Protein AF-T2SDG7-F1 (afdb_monomer_lite)

Sequence (90 aa):
MSILAEKLSSILKRYDELTALLSSAEVINDIKKLTELSKEQSSIEEISIASKEYLSVLENIKENKELLEDKELSELAKEELKALEIKKAS

Radius of gyration: 18.35 Å; chains: 1; bounding box: 38×18×54 Å

Organism: NCBI:txid1352357

Foldseek 3Di:
DDPVLVVLVVLLVLLVVLVVVLPDPVQVVPPVSNVVSVVVNVVSVVSNVVSVVLVVLVVLLVVLVVQCVPPVCVVVSVVVNVVSVVVNVD

InterPro domains:
  IPR005139 Peptide chain release factor [PF03462] (12-87)
  IPR045853 Peptide chain release factor class I superfamily [SSF75620] (6-86)

Secondary structure (DSSP, 8-state):
--HHHHHHHHHHHHHHHHHHHHTSHHHHT-HHHHHHHHHHH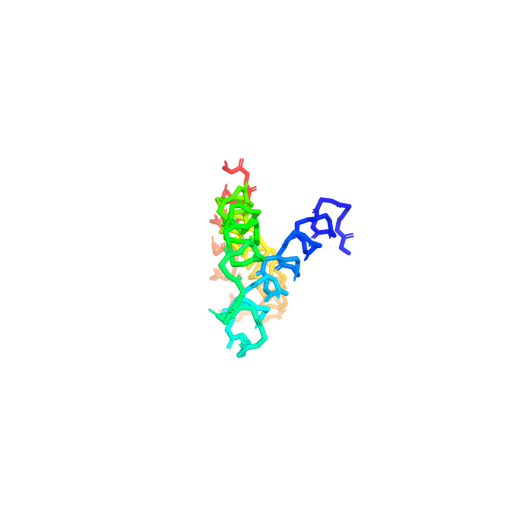HHHHHHHHHHHHHHHHHHHHHHHHHHTTSTTTHHHHHHHHHHHHHHHH-

Structure (mmCIF, N/CA/C/O backbone):
data_AF-T2SDG7-F1
#
_entry.id   AF-T2SDG7-F1
#
loop_
_atom_site.group_PDB
_atom_site.id
_atom_site.type_symbol
_atom_site.label_atom_id
_atom_site.label_alt_id
_atom_site.label_comp_id
_atom_site.label_asym_id
_atom_site.label_entity_id
_atom_site.label_seq_id
_atom_site.pdbx_PDB_ins_code
_atom_site.Cartn_x
_atom_site.Cartn_y
_atom_site.Cartn_z
_atom_site.occupancy
_atom_site.B_iso_or_equiv
_atom_site.auth_seq_id
_atom_site.auth_comp_id
_atom_site.auth_asym_id
_atom_site.auth_atom_id
_atom_site.pdbx_PDB_model_num
ATOM 1 N N . MET A 1 1 ? 7.602 -12.741 -5.504 1.00 65.81 1 MET A N 1
ATOM 2 C CA . MET A 1 1 ? 7.677 -11.452 -4.779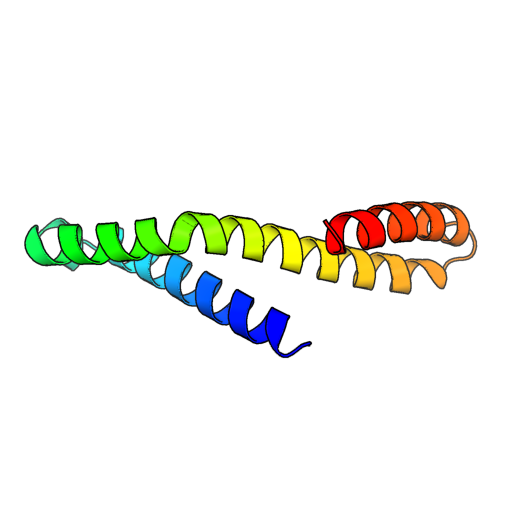 1.00 65.81 1 MET A CA 1
ATOM 3 C C . MET A 1 1 ? 8.867 -11.497 -3.832 1.00 65.81 1 MET A C 1
ATOM 5 O O . MET A 1 1 ? 9.272 -12.591 -3.464 1.00 65.81 1 MET A O 1
ATOM 9 N N . SER A 1 2 ? 9.477 -10.356 -3.504 1.00 85.12 2 SER A N 1
ATOM 10 C CA . SER A 1 2 ? 10.558 -10.296 -2.507 1.00 85.12 2 SER A CA 1
ATOM 11 C C . SER A 1 2 ? 9.981 -10.288 -1.085 1.00 85.12 2 SER A C 1
ATOM 13 O O . SER A 1 2 ? 8.865 -9.815 -0.886 1.00 85.12 2 SER A O 1
ATOM 15 N N . ILE A 1 3 ? 10.761 -10.728 -0.089 1.00 91.44 3 ILE A N 1
ATOM 16 C CA . ILE A 1 3 ? 10.368 -10.697 1.339 1.00 91.44 3 ILE A CA 1
ATOM 17 C C . ILE A 1 3 ? 9.967 -9.277 1.776 1.00 91.44 3 ILE A C 1
ATOM 19 O O . ILE A 1 3 ? 9.061 -9.094 2.586 1.00 91.44 3 ILE A O 1
ATOM 23 N N . LEU A 1 4 ? 10.636 -8.253 1.236 1.00 90.19 4 LEU A N 1
ATOM 24 C CA . LEU A 1 4 ? 10.286 -6.858 1.491 1.00 90.19 4 LEU A CA 1
ATOM 25 C C . LEU A 1 4 ? 8.895 -6.522 0.939 1.00 90.19 4 LEU A C 1
ATOM 27 O O . LEU A 1 4 ? 8.069 -5.999 1.678 1.00 90.19 4 LEU A O 1
ATOM 31 N N . ALA A 1 5 ? 8.611 -6.869 -0.320 1.00 90.56 5 ALA A N 1
ATOM 32 C CA . ALA A 1 5 ? 7.307 -6.623 -0.934 1.00 90.56 5 ALA A CA 1
ATOM 33 C C . ALA A 1 5 ? 6.167 -7.324 -0.174 1.00 90.56 5 ALA A C 1
ATOM 35 O O . ALA A 1 5 ? 5.104 -6.736 0.009 1.00 90.56 5 ALA A O 1
ATOM 36 N N . GLU A 1 6 ? 6.395 -8.540 0.330 1.00 93.81 6 GLU A N 1
ATOM 37 C CA . GLU A 1 6 ? 5.417 -9.265 1.155 1.00 93.81 6 GLU A CA 1
ATOM 38 C C . GLU A 1 6 ? 5.134 -8.544 2.481 1.00 93.81 6 GLU A C 1
ATOM 40 O O . GLU A 1 6 ? 3.975 -8.387 2.869 1.00 93.81 6 GLU A O 1
ATOM 45 N N . LYS A 1 7 ? 6.175 -8.038 3.155 1.00 93.81 7 LYS A N 1
ATOM 46 C CA . LYS A 1 7 ? 6.017 -7.251 4.388 1.00 93.81 7 LYS A CA 1
ATOM 47 C C . LYS A 1 7 ? 5.244 -5.955 4.150 1.00 93.81 7 LYS A C 1
ATOM 49 O O . LYS A 1 7 ? 4.316 -5.665 4.898 1.00 93.81 7 LYS A O 1
ATOM 54 N N . LEU A 1 8 ? 5.592 -5.208 3.102 1.00 94.56 8 LEU A N 1
ATOM 55 C CA . LEU A 1 8 ? 4.905 -3.964 2.734 1.00 94.56 8 LEU A CA 1
ATOM 56 C C . LEU A 1 8 ? 3.438 -4.228 2.357 1.00 94.56 8 LEU A C 1
ATOM 58 O O . LEU A 1 8 ? 2.545 -3.501 2.782 1.00 94.56 8 LEU A O 1
ATOM 62 N N . SER A 1 9 ? 3.169 -5.334 1.657 1.00 94.19 9 SER A N 1
ATOM 63 C CA . SER A 1 9 ? 1.801 -5.768 1.340 1.00 94.19 9 SER A CA 1
ATOM 64 C C . SER A 1 9 ? 0.990 -6.090 2.599 1.00 94.19 9 SER A C 1
ATOM 66 O O . SER A 1 9 ? -0.189 -5.756 2.676 1.00 94.19 9 SER A O 1
ATOM 68 N N . SER A 1 10 ? 1.608 -6.703 3.615 1.00 95.62 10 SER A N 1
ATOM 69 C CA . SER A 1 10 ? 0.942 -6.960 4.899 1.00 95.62 10 SER A CA 1
ATOM 70 C C . SER A 1 10 ? 0.600 -5.672 5.650 1.00 95.62 10 SER A C 1
ATOM 72 O O . SER A 1 10 ? -0.440 -5.616 6.304 1.00 95.62 10 SER A O 1
ATOM 74 N N . ILE A 1 11 ? 1.462 -4.654 5.574 1.00 95.69 11 ILE A N 1
ATOM 75 C CA . ILE A 1 11 ? 1.225 -3.343 6.194 1.00 95.69 11 ILE A CA 1
ATOM 76 C C . ILE A 1 11 ? 0.061 -2.636 5.498 1.00 95.69 11 ILE A C 1
ATOM 78 O O . ILE A 1 11 ? -0.864 -2.191 6.172 1.00 95.69 11 ILE A O 1
ATOM 82 N N . LEU A 1 12 ? 0.055 -2.619 4.162 1.00 95.81 12 LEU A N 1
ATOM 83 C CA . LEU A 1 12 ? -1.056 -2.082 3.372 1.00 95.81 12 LEU A CA 1
ATOM 84 C C . LEU A 1 12 ? -2.377 -2.765 3.703 1.00 95.81 12 LEU A C 1
ATOM 86 O O . LEU A 1 12 ? -3.363 -2.097 3.992 1.00 95.81 12 LEU A O 1
ATOM 90 N N . LYS A 1 13 ? -2.376 -4.101 3.747 1.00 97.00 13 LYS A N 1
ATOM 91 C CA . LYS A 1 13 ? -3.564 -4.869 4.116 1.00 97.00 13 LYS A CA 1
ATOM 92 C C . LYS A 1 13 ? -4.082 -4.463 5.495 1.00 97.00 13 LYS A C 1
ATOM 94 O O . LYS A 1 13 ? -5.284 -4.286 5.664 1.00 97.00 13 LYS A O 1
ATOM 99 N N . ARG A 1 14 ? -3.188 -4.275 6.472 1.00 97.38 14 ARG A N 1
ATOM 100 C CA . ARG A 1 14 ? -3.576 -3.813 7.808 1.00 97.38 14 ARG A CA 1
ATOM 101 C C . ARG A 1 14 ? -4.163 -2.402 7.775 1.00 97.38 14 ARG A C 1
ATOM 103 O O . ARG A 1 14 ? -5.168 -2.159 8.434 1.00 97.38 14 ARG A O 1
ATOM 110 N N . TYR A 1 15 ? -3.575 -1.486 7.012 1.00 97.94 15 TYR A N 1
ATOM 111 C CA . TYR A 1 15 ? -4.101 -0.129 6.853 1.00 97.94 15 TYR A CA 1
ATOM 112 C C . TYR A 1 15 ? -5.503 -0.122 6.227 1.00 97.94 15 TYR A C 1
ATOM 114 O O . TYR A 1 15 ? -6.400 0.566 6.722 1.00 97.94 15 TYR A O 1
ATOM 122 N N . ASP A 1 16 ? -5.730 -0.937 5.197 1.00 96.75 16 ASP A N 1
ATOM 123 C CA . ASP A 1 16 ? -7.040 -1.079 4.555 1.00 96.75 16 ASP A CA 1
ATOM 124 C C . ASP A 1 16 ? -8.077 -1.694 5.510 1.00 96.75 16 ASP A C 1
ATOM 126 O O . ASP A 1 16 ? -9.208 -1.213 5.601 1.00 96.75 16 ASP A O 1
ATOM 130 N N . GLU A 1 17 ? -7.685 -2.711 6.286 1.00 97.38 17 GLU A N 1
ATOM 131 C CA . GLU A 1 17 ? -8.524 -3.298 7.337 1.00 97.38 17 GLU A CA 1
ATOM 132 C C . GLU A 1 17 ? -8.929 -2.256 8.388 1.00 97.38 17 GLU A C 1
ATOM 134 O O . GLU A 1 17 ? -10.108 -2.153 8.728 1.00 97.38 17 GLU A O 1
ATOM 139 N N . LEU A 1 18 ? -7.980 -1.455 8.883 1.00 97.44 18 LEU A N 1
ATOM 140 C CA . LEU A 1 18 ? -8.258 -0.385 9.845 1.00 97.44 18 LEU A CA 1
ATOM 141 C C . LEU A 1 18 ? -9.207 0.662 9.256 1.00 97.44 18 LEU A C 1
ATOM 143 O O . LEU A 1 18 ? -10.154 1.070 9.924 1.00 97.44 18 LEU A O 1
ATOM 147 N N . THR A 1 19 ? -9.006 1.041 7.994 1.00 96.44 19 THR A N 1
ATOM 148 C CA . THR A 1 19 ? -9.876 1.982 7.274 1.00 96.44 19 THR A CA 1
ATOM 149 C C . THR A 1 19 ? -11.315 1.462 7.184 1.00 96.44 19 THR A C 1
ATOM 151 O O . THR A 1 19 ? -12.272 2.199 7.446 1.00 96.44 19 THR A O 1
ATOM 154 N N . ALA A 1 20 ? -11.484 0.175 6.868 1.00 96.81 20 ALA A N 1
ATOM 155 C CA . ALA A 1 20 ? -12.793 -0.468 6.824 1.00 96.81 20 ALA A CA 1
ATOM 156 C C . ALA A 1 20 ? -13.447 -0.538 8.215 1.00 96.81 20 ALA A C 1
ATOM 158 O O . ALA A 1 20 ? -14.628 -0.217 8.359 1.00 96.81 20 ALA A O 1
ATOM 159 N N . LEU A 1 21 ? -12.680 -0.898 9.250 1.00 96.62 21 LEU A N 1
ATOM 160 C CA . LEU A 1 21 ? -13.162 -0.952 10.633 1.00 96.62 21 LEU A CA 1
ATOM 161 C C . LEU A 1 21 ? -13.613 0.423 11.129 1.00 96.62 21 LEU A C 1
ATOM 163 O O . LEU A 1 21 ? -14.705 0.537 11.683 1.00 96.62 21 LEU A O 1
ATOM 167 N N . LEU A 1 22 ? -12.822 1.468 10.882 1.00 96.62 22 LEU A N 1
ATOM 168 C CA . LEU A 1 22 ? -13.133 2.853 11.251 1.00 96.62 22 LEU A CA 1
ATOM 169 C C . LEU A 1 22 ? -14.386 3.395 10.547 1.00 96.62 22 LEU A C 1
ATOM 171 O O . LEU A 1 22 ? -15.030 4.306 11.061 1.00 96.62 22 LEU A O 1
ATOM 175 N N . SER A 1 23 ? -14.763 2.808 9.410 1.00 95.31 23 SER A N 1
ATOM 176 C CA . SER A 1 23 ? -15.989 3.144 8.677 1.00 95.31 23 SER A CA 1
ATOM 177 C C . SER A 1 23 ? -17.227 2.386 9.182 1.00 95.31 23 SER A C 1
ATOM 179 O O . SER A 1 23 ? -18.344 2.653 8.737 1.00 95.31 23 SER A O 1
ATOM 181 N N . SER A 1 24 ? -17.060 1.422 10.093 1.00 96.69 24 SER A N 1
ATOM 182 C CA . SER A 1 24 ? -18.162 0.607 10.606 1.00 96.69 24 SER A CA 1
ATOM 183 C C . SER A 1 24 ? -18.951 1.329 11.702 1.00 96.69 24 SER A C 1
ATOM 185 O O . SER A 1 24 ? -18.389 1.988 12.578 1.00 96.69 24 SER A O 1
ATOM 187 N N . ALA A 1 25 ? -20.275 1.145 11.713 1.00 95.06 25 ALA A N 1
ATOM 188 C CA . ALA A 1 25 ? -21.137 1.717 12.748 1.00 95.06 25 ALA A CA 1
ATOM 189 C C . ALA A 1 25 ? -20.777 1.222 14.163 1.00 95.06 25 ALA A C 1
ATOM 191 O O . ALA A 1 25 ? -20.964 1.956 15.128 1.00 95.06 25 ALA A O 1
ATOM 192 N N . GLU A 1 26 ? -20.247 0.002 14.301 1.00 94.25 26 GLU A N 1
ATOM 193 C CA . GLU A 1 26 ? -19.807 -0.529 15.596 1.00 94.25 26 GLU A CA 1
ATOM 194 C C . GLU A 1 26 ? -18.662 0.306 16.186 1.00 94.25 26 GLU A C 1
ATOM 196 O O . GLU A 1 26 ? -18.701 0.660 17.362 1.00 94.25 26 GLU A O 1
ATOM 201 N N . VAL A 1 27 ? -17.665 0.653 15.367 1.00 95.25 27 VAL A N 1
ATOM 202 C CA . VAL A 1 27 ? -16.499 1.431 15.805 1.00 95.25 27 VAL A CA 1
ATOM 203 C C . VAL A 1 27 ? -16.847 2.908 15.963 1.00 95.25 27 VAL A C 1
ATOM 205 O O . VAL A 1 27 ? -16.440 3.520 16.944 1.00 95.25 27 VAL A O 1
ATOM 208 N N . ILE A 1 28 ? -17.644 3.478 15.055 1.00 94.44 28 ILE A N 1
ATOM 209 C CA . ILE A 1 28 ? -18.055 4.892 15.118 1.00 94.44 28 ILE A CA 1
ATOM 210 C C . ILE A 1 28 ? -18.812 5.204 16.419 1.00 94.44 28 ILE A C 1
ATOM 212 O O . ILE A 1 28 ? -18.641 6.280 16.990 1.00 94.44 28 ILE A O 1
ATOM 216 N N . ASN A 1 29 ? -19.627 4.265 16.910 1.00 95.94 29 ASN A N 1
ATOM 217 C CA . ASN A 1 29 ? -20.384 4.438 18.152 1.00 95.94 29 ASN A CA 1
ATOM 218 C C . ASN A 1 29 ? -19.570 4.122 19.427 1.00 95.94 29 ASN A C 1
ATOM 220 O O . ASN A 1 29 ? -20.054 4.378 20.530 1.00 95.94 29 ASN A O 1
ATOM 224 N N . ASP A 1 30 ? -18.344 3.600 19.305 1.00 97.12 30 ASP A N 1
ATOM 225 C CA . ASP A 1 30 ? -17.449 3.291 20.424 1.00 97.12 30 ASP A CA 1
ATOM 226 C C . ASP A 1 30 ? -16.196 4.181 20.377 1.00 97.12 30 ASP A C 1
ATOM 228 O O . ASP A 1 30 ? -15.193 3.871 19.735 1.00 97.12 30 ASP A O 1
ATOM 232 N N . ILE A 1 31 ? -16.236 5.296 21.116 1.00 95.44 31 ILE A N 1
ATOM 233 C CA . ILE A 1 31 ? -15.163 6.307 21.157 1.00 95.44 31 ILE A CA 1
ATOM 234 C C . ILE A 1 31 ? -13.803 5.698 21.537 1.00 95.44 31 ILE A C 1
ATOM 236 O O . ILE A 1 31 ? -12.768 6.162 21.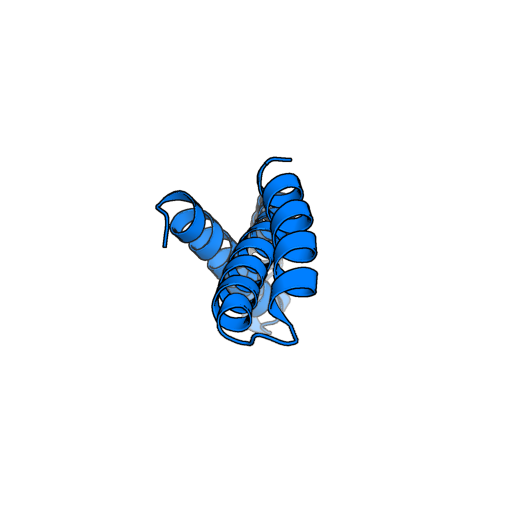048 1.00 95.44 31 ILE A O 1
ATOM 240 N N . LYS A 1 32 ? -13.779 4.670 22.400 1.00 96.81 32 LYS A N 1
ATOM 241 C CA . LYS A 1 32 ? -12.522 4.028 22.806 1.00 96.81 32 LYS A CA 1
ATOM 242 C C . LYS A 1 32 ? -11.919 3.266 21.632 1.00 96.81 32 LYS A C 1
ATOM 244 O O . LYS A 1 32 ? -10.777 3.550 21.272 1.00 96.81 32 LYS A O 1
ATOM 249 N N . LYS A 1 33 ? -12.703 2.385 20.998 1.00 96.31 33 LYS A N 1
ATOM 250 C CA . LYS A 1 33 ? -12.268 1.640 19.802 1.00 96.31 33 LYS A CA 1
ATOM 251 C C . LYS A 1 33 ? -11.870 2.581 18.668 1.00 96.31 33 LYS A C 1
ATOM 253 O O . LYS A 1 33 ? -10.821 2.382 18.066 1.00 96.31 33 LYS A O 1
ATOM 258 N N . LEU A 1 34 ? -12.666 3.621 18.410 1.00 97.06 34 LEU A N 1
ATOM 259 C CA . LEU A 1 34 ? -12.373 4.627 17.388 1.00 97.06 34 LEU A CA 1
ATOM 260 C C . LEU A 1 34 ? -10.997 5.259 17.624 1.00 97.06 34 LEU A C 1
ATOM 262 O O . LEU A 1 34 ? -10.161 5.287 16.729 1.00 97.06 34 LEU A O 1
ATOM 266 N N . THR A 1 35 ? -10.728 5.700 18.855 1.00 97.25 35 THR A N 1
ATOM 267 C CA . THR A 1 35 ? -9.458 6.351 19.203 1.00 97.25 35 THR A CA 1
ATOM 268 C C . THR A 1 35 ? -8.261 5.407 19.065 1.00 97.25 35 THR A C 1
ATOM 270 O O . THR A 1 35 ? -7.204 5.825 18.593 1.00 97.25 35 THR A O 1
ATOM 273 N N . GLU A 1 36 ? -8.395 4.152 19.495 1.00 97.50 36 GLU A N 1
ATOM 274 C CA . GLU A 1 36 ? -7.326 3.150 19.398 1.00 97.50 36 GLU A CA 1
ATOM 275 C C . GLU A 1 36 ? -7.000 2.810 17.940 1.00 97.50 36 GLU A C 1
ATOM 277 O O . GLU A 1 36 ? -5.840 2.896 17.536 1.00 97.50 36 GLU A O 1
ATOM 282 N N . LEU A 1 37 ? -8.023 2.517 17.134 1.00 97.62 37 LEU A N 1
ATOM 283 C CA . LEU A 1 37 ? -7.858 2.155 15.726 1.00 97.62 37 LEU A CA 1
ATOM 284 C C . LEU A 1 37 ? -7.349 3.333 14.886 1.00 97.62 37 LEU A C 1
ATOM 286 O O . LEU A 1 37 ? -6.498 3.134 14.023 1.00 97.62 37 LEU A O 1
ATOM 290 N N . SER A 1 38 ? -7.794 4.564 15.162 1.00 97.25 38 SER A N 1
ATOM 291 C CA . SER A 1 38 ? -7.283 5.761 14.478 1.00 97.25 38 SER A CA 1
ATOM 292 C C . SER A 1 38 ? -5.808 6.017 14.786 1.00 97.25 38 SER A C 1
ATOM 294 O O . SER A 1 38 ? -5.051 6.400 13.895 1.00 97.25 38 SER A O 1
ATOM 296 N N . LYS A 1 39 ? -5.367 5.788 16.031 1.00 97.75 39 LYS A N 1
ATOM 297 C CA . LYS A 1 39 ? -3.943 5.895 16.390 1.00 97.75 39 LYS A CA 1
ATO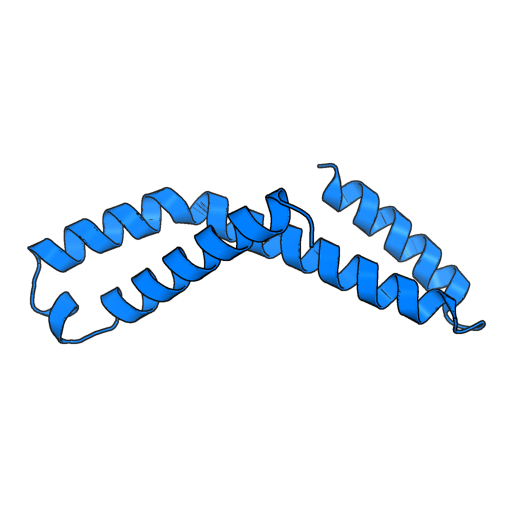M 298 C C . LYS A 1 39 ? -3.105 4.839 15.682 1.00 97.75 39 LYS A C 1
ATOM 300 O O . LYS A 1 39 ? -2.034 5.162 15.176 1.00 97.75 39 LYS A O 1
ATOM 305 N N . GLU A 1 40 ? -3.593 3.602 15.632 1.00 97.25 40 GLU A N 1
ATOM 306 C CA . GLU A 1 40 ? -2.921 2.526 14.907 1.00 97.25 40 GLU A CA 1
ATOM 307 C C . GLU A 1 40 ? -2.806 2.858 13.413 1.00 97.25 40 GLU A C 1
ATOM 309 O O . GLU A 1 40 ? -1.705 2.821 12.866 1.00 97.25 40 GLU A O 1
ATOM 314 N N . GLN A 1 41 ? -3.906 3.269 12.774 1.00 98.00 41 GLN A N 1
ATOM 315 C CA . GLN A 1 41 ? -3.929 3.635 11.358 1.00 98.00 41 GLN A CA 1
ATOM 316 C C . GLN A 1 41 ? -2.934 4.762 11.059 1.00 98.00 41 GLN A C 1
ATOM 318 O O . GLN A 1 41 ? -2.124 4.629 10.146 1.00 98.00 41 GLN A O 1
ATOM 323 N N . SER A 1 42 ? -2.942 5.827 11.867 1.00 97.69 42 SER A N 1
ATOM 324 C CA . SER A 1 42 ? -2.018 6.956 11.713 1.00 97.69 42 SER 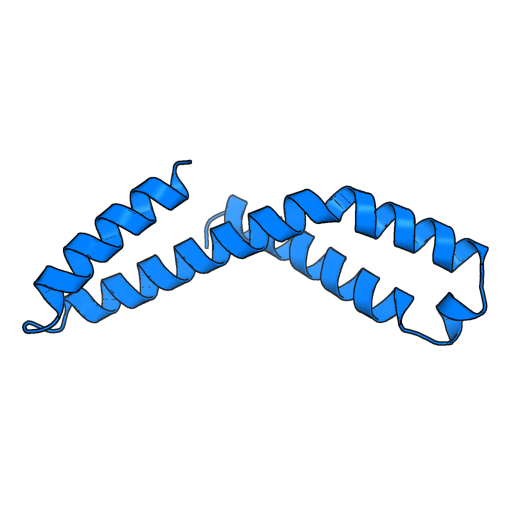A CA 1
ATOM 325 C C . SER A 1 42 ? -0.554 6.533 11.885 1.00 97.69 42 SER A C 1
ATOM 327 O O . SER A 1 42 ? 0.307 6.976 11.130 1.00 97.69 42 SER A O 1
ATOM 329 N N . SER A 1 43 ? -0.260 5.616 12.815 1.00 97.44 43 SER A N 1
ATOM 330 C CA . SER A 1 43 ? 1.109 5.127 13.043 1.00 97.44 43 SER A CA 1
ATOM 331 C C . SER A 1 43 ? 1.699 4.337 11.873 1.00 97.44 43 SER A C 1
ATOM 333 O O . SER A 1 43 ? 2.920 4.251 11.755 1.00 97.44 43 SER A O 1
ATOM 335 N N . ILE A 1 44 ? 0.850 3.766 11.012 1.00 97.12 44 ILE A N 1
ATOM 336 C CA . ILE A 1 44 ? 1.280 3.010 9.832 1.00 97.12 44 ILE A CA 1
ATOM 337 C C . ILE A 1 44 ? 0.970 3.740 8.518 1.00 97.12 44 ILE A C 1
ATOM 339 O O . ILE A 1 44 ? 1.245 3.200 7.450 1.00 97.12 44 ILE A O 1
ATOM 343 N N . GLU A 1 45 ? 0.402 4.944 8.561 1.00 96.25 45 GLU A N 1
ATOM 344 C CA . GLU A 1 45 ? -0.050 5.668 7.370 1.00 96.25 45 GLU A CA 1
ATOM 345 C C . GLU A 1 45 ? 1.113 6.016 6.439 1.00 96.25 45 GLU A C 1
ATOM 347 O O . GLU A 1 45 ? 1.083 5.674 5.258 1.00 96.25 45 GLU A O 1
ATOM 352 N N . GLU A 1 46 ? 2.177 6.612 6.977 1.00 95.75 46 GLU A N 1
ATOM 353 C CA . GLU A 1 46 ? 3.353 7.016 6.198 1.00 95.75 46 GLU A CA 1
ATOM 354 C C . GLU A 1 46 ? 4.005 5.818 5.492 1.00 95.75 46 GLU A C 1
ATOM 356 O O . GLU A 1 46 ? 4.238 5.838 4.281 1.00 95.75 46 GLU A O 1
ATOM 361 N N . ILE A 1 47 ? 4.223 4.725 6.231 1.00 94.94 47 ILE A N 1
ATOM 362 C CA . ILE A 1 47 ? 4.789 3.496 5.669 1.00 94.94 47 ILE A CA 1
ATOM 363 C C . ILE A 1 47 ? 3.832 2.830 4.677 1.00 94.94 47 ILE A C 1
ATOM 365 O O . ILE A 1 47 ? 4.296 2.234 3.709 1.00 94.94 47 ILE A O 1
ATOM 369 N N . SER A 1 48 ? 2.516 2.949 4.858 1.00 95.06 48 SER A N 1
ATOM 370 C CA . SER A 1 48 ? 1.521 2.437 3.909 1.00 95.06 48 SER A CA 1
ATOM 371 C C . SER A 1 48 ? 1.556 3.222 2.599 1.00 95.06 48 SER A C 1
ATOM 373 O O . SER A 1 48 ? 1.599 2.623 1.527 1.00 95.06 48 SER A O 1
ATOM 375 N N . ILE A 1 49 ? 1.633 4.553 2.657 1.00 94.94 49 ILE A N 1
ATOM 376 C CA . ILE A 1 49 ? 1.762 5.404 1.466 1.00 94.94 49 ILE A CA 1
ATOM 377 C C . ILE A 1 49 ? 3.033 5.040 0.687 1.00 94.94 49 ILE A C 1
ATOM 379 O O . ILE A 1 49 ? 2.954 4.731 -0.505 1.00 94.94 49 ILE A O 1
ATOM 383 N N . ALA A 1 50 ? 4.179 4.972 1.371 1.00 93.88 50 ALA A N 1
ATOM 384 C CA . ALA A 1 50 ? 5.445 4.579 0.754 1.00 93.88 50 ALA A CA 1
ATOM 385 C C . ALA A 1 50 ? 5.402 3.141 0.197 1.00 93.88 50 ALA A C 1
ATOM 387 O O . ALA A 1 50 ? 5.891 2.873 -0.901 1.00 93.88 50 ALA A O 1
ATOM 388 N N . SER A 1 51 ? 4.760 2.213 0.916 1.00 94.25 51 SER A N 1
ATOM 389 C CA . SER A 1 51 ? 4.556 0.828 0.467 1.00 94.25 51 SER A CA 1
ATOM 390 C C . SER A 1 51 ? 3.773 0.770 -0.840 1.00 94.25 51 SER A C 1
ATOM 392 O O . SER A 1 51 ? 4.152 0.033 -1.748 1.00 94.25 51 SER A O 1
ATOM 394 N N . LYS A 1 52 ? 2.691 1.549 -0.949 1.00 94.12 52 LYS A N 1
ATOM 395 C CA . LYS A 1 52 ? 1.845 1.590 -2.145 1.00 94.12 52 LYS A CA 1
ATOM 396 C C . LYS A 1 52 ? 2.625 2.087 -3.356 1.00 94.12 52 LYS A C 1
ATOM 398 O O . LYS A 1 52 ? 2.533 1.490 -4.427 1.00 94.12 52 LYS A O 1
ATOM 403 N N . GLU A 1 53 ? 3.415 3.141 -3.176 1.00 93.19 53 GLU A N 1
ATOM 404 C CA . GLU A 1 53 ? 4.271 3.676 -4.233 1.00 93.19 53 GLU A CA 1
ATOM 405 C C . GLU A 1 53 ? 5.328 2.658 -4.671 1.00 93.19 53 GLU A C 1
ATOM 407 O O . GLU A 1 53 ? 5.454 2.379 -5.863 1.00 93.19 53 GLU A O 1
ATOM 412 N N . TYR A 1 54 ? 6.034 2.042 -3.721 1.00 93.06 54 TYR A N 1
ATOM 413 C CA . TYR A 1 54 ? 7.050 1.036 -4.022 1.00 93.06 54 TYR A CA 1
ATOM 414 C C . TYR A 1 54 ? 6.477 -0.173 -4.774 1.00 93.06 54 TYR A C 1
ATOM 416 O O . TYR A 1 54 ? 7.045 -0.609 -5.778 1.00 93.06 54 TYR A O 1
ATOM 424 N N . LEU A 1 55 ? 5.345 -0.718 -4.317 1.00 92.25 55 LEU A N 1
ATOM 425 C CA . LEU A 1 55 ? 4.708 -1.861 -4.974 1.00 92.25 55 LEU A CA 1
ATOM 426 C C . LEU A 1 55 ? 4.198 -1.503 -6.375 1.00 92.25 55 LEU A C 1
ATOM 428 O O . LEU A 1 55 ? 4.378 -2.301 -7.290 1.00 92.25 55 LEU A O 1
ATOM 432 N N . SER A 1 56 ? 3.652 -0.298 -6.569 1.00 93.38 56 SER A N 1
ATOM 433 C CA . SER A 1 56 ? 3.267 0.189 -7.900 1.00 93.38 56 SER A CA 1
ATOM 434 C C . SER A 1 56 ? 4.476 0.322 -8.828 1.00 93.38 56 SER A C 1
ATOM 436 O O . SER A 1 56 ? 4.408 -0.088 -9.982 1.00 93.38 56 SER A O 1
ATOM 438 N N . VAL A 1 57 ? 5.621 0.805 -8.335 1.00 93.62 57 VAL A N 1
ATOM 439 C CA . VAL A 1 57 ? 6.862 0.834 -9.127 1.00 93.62 57 VAL A CA 1
ATOM 440 C C . VAL A 1 57 ? 7.297 -0.579 -9.524 1.00 93.62 57 VAL A C 1
ATOM 442 O O . VAL A 1 57 ? 7.703 -0.790 -10.665 1.00 93.62 57 VAL A O 1
ATOM 445 N N . LEU A 1 58 ? 7.193 -1.564 -8.625 1.00 92.31 58 LEU A N 1
ATOM 446 C CA . LEU A 1 58 ? 7.497 -2.960 -8.961 1.00 92.31 58 LEU A CA 1
ATOM 447 C C . LEU A 1 58 ? 6.561 -3.531 -10.033 1.00 92.31 58 LEU A C 1
ATOM 449 O O . LEU A 1 58 ? 7.029 -4.281 -10.892 1.00 92.31 58 LEU A O 1
ATOM 453 N N . GLU A 1 59 ? 5.275 -3.192 -9.980 1.00 92.75 59 GLU A N 1
ATOM 454 C CA . GLU A 1 59 ? 4.284 -3.583 -10.985 1.00 92.75 59 GLU A CA 1
ATOM 455 C C . GLU A 1 59 ? 4.601 -2.947 -12.341 1.00 92.75 59 GLU A C 1
ATOM 457 O O . GLU A 1 59 ? 4.806 -3.672 -13.310 1.00 92.75 59 GLU A O 1
ATOM 462 N N . ASN A 1 60 ? 4.821 -1.632 -12.381 1.00 92.56 60 ASN A N 1
ATOM 463 C CA . ASN A 1 60 ? 5.183 -0.912 -13.604 1.00 92.56 60 ASN A CA 1
ATOM 464 C C . ASN A 1 60 ? 6.479 -1.447 -14.232 1.00 92.56 60 ASN A C 1
ATOM 466 O O . ASN A 1 60 ? 6.599 -1.508 -15.452 1.00 92.56 60 ASN A O 1
ATOM 470 N N . ILE A 1 61 ? 7.469 -1.845 -13.418 1.00 92.44 61 ILE A N 1
ATOM 471 C CA . ILE A 1 61 ? 8.700 -2.486 -13.911 1.00 92.44 61 ILE A CA 1
ATOM 472 C C . ILE A 1 61 ? 8.386 -3.836 -14.554 1.00 92.44 61 ILE A C 1
ATOM 474 O O . ILE A 1 61 ? 9.020 -4.212 -15.539 1.00 92.44 61 ILE A O 1
ATOM 478 N N . LYS A 1 62 ? 7.465 -4.606 -13.971 1.00 91.19 62 LYS A N 1
ATOM 479 C CA . LYS A 1 62 ? 7.066 -5.900 -14.520 1.00 91.19 62 LYS A CA 1
ATOM 480 C C . LYS A 1 62 ? 6.349 -5.709 -15.858 1.00 91.19 62 LYS A C 1
ATOM 482 O O . LYS A 1 62 ? 6.766 -6.330 -16.827 1.00 91.19 62 LYS A O 1
ATOM 487 N N . GLU A 1 63 ? 5.368 -4.816 -15.914 1.00 91.00 63 GLU A N 1
ATOM 488 C CA . GLU A 1 63 ? 4.612 -4.514 -17.135 1.00 91.00 63 GLU A CA 1
ATOM 489 C C . GLU A 1 63 ? 5.530 -3.994 -18.245 1.00 91.00 63 GLU A C 1
ATOM 491 O O . GLU A 1 63 ? 5.528 -4.513 -19.358 1.00 91.00 63 GLU A O 1
ATOM 496 N N . ASN A 1 64 ? 6.416 -3.044 -17.934 1.00 90.25 64 ASN A N 1
ATOM 497 C CA . ASN A 1 64 ? 7.376 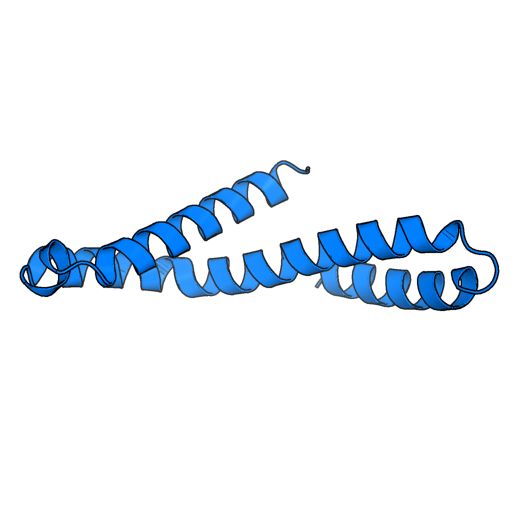-2.543 -18.914 1.00 90.25 64 ASN A CA 1
ATOM 498 C C . ASN A 1 64 ? 8.373 -3.612 -19.387 1.00 90.25 64 ASN A C 1
ATOM 500 O O . ASN A 1 64 ? 8.838 -3.558 -20.523 1.00 90.25 64 ASN A O 1
ATOM 504 N N . LYS A 1 65 ? 8.711 -4.604 -18.551 1.00 89.56 65 LYS A N 1
ATOM 505 C CA . LYS A 1 65 ? 9.529 -5.748 -18.988 1.00 89.56 65 LYS A CA 1
ATOM 506 C C . LYS A 1 65 ? 8.788 -6.639 -19.978 1.00 89.56 65 LYS A C 1
ATOM 508 O O . LYS A 1 65 ? 9.440 -7.181 -20.862 1.00 89.56 65 LYS A O 1
ATOM 513 N N . GLU A 1 66 ? 7.473 -6.777 -19.846 1.00 90.25 66 GLU A N 1
ATOM 514 C CA . GLU A 1 66 ? 6.635 -7.500 -20.811 1.00 90.25 66 GLU A CA 1
ATOM 515 C C . GLU A 1 66 ? 6.543 -6.719 -22.139 1.00 90.25 66 GLU A C 1
ATOM 517 O O . GLU A 1 66 ? 6.623 -7.309 -23.213 1.00 90.25 66 GLU A O 1
ATOM 522 N N . LEU A 1 67 ? 6.522 -5.380 -22.092 1.00 89.56 67 LEU A N 1
ATOM 523 C CA . LEU A 1 67 ? 6.553 -4.525 -23.290 1.00 89.56 67 LEU A CA 1
ATOM 524 C C . LEU A 1 67 ? 7.879 -4.573 -24.071 1.00 89.56 67 LEU A C 1
ATOM 526 O O . LEU A 1 67 ? 7.905 -4.196 -25.241 1.00 89.56 67 LEU A O 1
ATOM 530 N N . LEU A 1 68 ? 8.975 -5.066 -23.478 1.00 88.12 68 LEU A N 1
ATOM 531 C CA . LEU A 1 68 ? 10.246 -5.254 -24.196 1.00 88.12 68 LEU A CA 1
ATOM 532 C C . LEU A 1 68 ? 10.159 -6.303 -25.312 1.00 88.12 68 LEU A C 1
ATOM 534 O O . LEU A 1 68 ? 11.021 -6.326 -26.191 1.00 88.12 68 LEU A O 1
ATOM 538 N N . GLU A 1 69 ? 9.159 -7.185 -25.268 1.00 87.56 69 GLU A N 1
ATOM 539 C CA . GLU A 1 69 ? 8.936 -8.193 -26.308 1.00 87.56 69 GLU A CA 1
ATOM 540 C C . GLU A 1 69 ? 8.371 -7.576 -27.599 1.00 87.56 69 GLU A C 1
ATOM 542 O O . GLU A 1 69 ? 8.514 -8.153 -28.681 1.00 87.56 69 GLU A O 1
ATOM 547 N N . ASP A 1 70 ? 7.795 -6.374 -27.508 1.00 89.94 70 ASP A N 1
ATOM 548 C CA . ASP A 1 70 ? 7.322 -5.600 -28.648 1.00 89.94 70 ASP A CA 1
ATOM 549 C C . ASP A 1 70 ? 8.466 -4.753 -29.237 1.00 89.94 70 ASP A C 1
ATOM 551 O O . ASP A 1 70 ? 9.067 -3.905 -28.576 1.00 89.94 70 ASP A O 1
ATOM 555 N N . LYS A 1 71 ? 8.780 -4.970 -30.520 1.00 84.56 71 LYS A N 1
ATOM 556 C CA . LYS A 1 71 ? 9.880 -4.275 -31.210 1.00 84.56 71 LYS A CA 1
ATOM 557 C C . LYS A 1 71 ? 9.641 -2.777 -31.385 1.00 84.56 71 LYS A C 1
ATOM 559 O O . LYS A 1 71 ? 10.621 -2.042 -31.480 1.00 84.56 71 LYS A O 1
ATOM 564 N N . GLU A 1 72 ? 8.389 -2.337 -31.459 1.00 87.06 72 GLU A N 1
ATOM 565 C CA . GLU A 1 72 ? 8.051 -0.921 -31.619 1.00 87.06 72 GLU A CA 1
ATOM 566 C C . GLU A 1 72 ? 8.107 -0.189 -30.275 1.00 87.06 72 GLU A C 1
ATOM 568 O O . GLU A 1 72 ? 8.529 0.966 -30.218 1.00 87.06 72 GLU A O 1
ATOM 573 N N . LEU A 1 73 ? 7.759 -0.879 -29.184 1.00 88.50 73 LEU A N 1
ATOM 574 C CA . LEU A 1 73 ? 7.727 -0.304 -27.835 1.00 88.50 73 LEU A CA 1
ATOM 575 C C . LEU A 1 73 ? 9.013 -0.543 -27.028 1.00 88.50 73 LEU A C 1
ATOM 577 O O . LEU A 1 73 ? 9.235 0.137 -26.030 1.00 88.50 73 LEU A O 1
ATOM 581 N N . SER A 1 74 ? 9.896 -1.444 -27.471 1.00 88.56 74 SER A N 1
ATOM 582 C CA . SER A 1 74 ? 11.118 -1.842 -26.754 1.00 88.56 74 SER A CA 1
ATOM 583 C C . SER A 1 74 ? 12.022 -0.668 -26.363 1.00 88.56 74 SER A C 1
ATOM 585 O O . SER A 1 74 ? 12.554 -0.650 -25.255 1.00 88.56 74 SER A O 1
ATOM 587 N N . GLU A 1 75 ? 12.253 0.301 -27.255 1.00 89.81 75 GLU A N 1
ATOM 588 C CA . GLU A 1 75 ? 13.142 1.434 -26.940 1.00 89.81 75 GLU A CA 1
ATOM 589 C C . GLU A 1 75 ? 12.531 2.356 -25.877 1.00 89.81 75 GLU A C 1
ATOM 591 O O . GLU A 1 75 ? 13.217 2.715 -24.921 1.00 89.81 75 GLU A O 1
ATOM 596 N N . LEU A 1 76 ? 11.231 2.646 -25.981 1.00 89.06 76 LEU A N 1
ATOM 597 C CA . LEU A 1 76 ? 10.504 3.443 -24.992 1.00 89.06 76 LEU A CA 1
ATOM 598 C C . LEU A 1 76 ? 10.452 2.732 -23.631 1.00 89.06 76 LEU A C 1
ATOM 600 O O . LEU A 1 76 ? 10.772 3.324 -22.601 1.00 89.06 76 LEU A O 1
ATOM 604 N N . ALA A 1 77 ? 10.145 1.433 -23.634 1.00 90.06 77 ALA A N 1
ATOM 605 C CA . ALA A 1 77 ? 10.098 0.612 -22.429 1.00 90.06 77 ALA A CA 1
ATOM 606 C C . ALA A 1 77 ? 11.461 0.547 -21.714 1.00 90.06 77 ALA A C 1
ATOM 608 O O . ALA A 1 77 ? 11.520 0.560 -20.486 1.00 90.06 77 ALA A O 1
ATOM 609 N N . LYS A 1 78 ? 12.590 0.537 -22.442 1.00 89.88 78 LYS A N 1
ATOM 610 C CA . LYS A 1 78 ? 13.933 0.602 -21.826 1.00 89.88 78 LYS A CA 1
ATOM 611 C C . LYS A 1 78 ? 14.173 1.916 -21.088 1.00 89.88 78 LYS A C 1
ATOM 613 O O . LYS A 1 78 ? 14.762 1.897 -20.003 1.00 89.88 78 LYS A O 1
ATOM 618 N N . GLU A 1 79 ? 13.764 3.043 -21.667 1.00 91.25 79 GLU A N 1
ATOM 619 C CA . GLU A 1 79 ? 13.902 4.352 -21.021 1.00 91.25 79 GLU A CA 1
ATOM 620 C C . GLU A 1 79 ? 13.022 4.450 -19.769 1.00 91.25 79 GLU A C 1
ATOM 622 O O . GLU A 1 79 ? 13.511 4.855 -18.709 1.00 91.25 79 GLU A O 1
ATOM 627 N N . GLU A 1 80 ? 11.771 3.987 -19.847 1.00 89.38 80 GLU A N 1
ATOM 628 C CA . GLU A 1 80 ? 10.867 3.928 -18.693 1.00 89.38 80 GLU A CA 1
ATOM 629 C C . GLU A 1 80 ? 11.396 3.010 -17.586 1.00 89.38 80 GLU A C 1
ATOM 631 O O . GLU A 1 80 ? 11.439 3.410 -16.419 1.00 89.38 80 GLU A O 1
ATOM 636 N N . LEU A 1 81 ? 11.888 1.814 -17.927 1.00 92.06 81 LEU A N 1
ATOM 637 C CA . LEU A 1 81 ? 12.491 0.896 -16.955 1.00 92.06 81 LEU A CA 1
ATOM 638 C C . LEU A 1 81 ? 13.667 1.527 -16.220 1.00 92.06 81 LEU A C 1
ATOM 640 O O . LEU A 1 81 ? 13.819 1.329 -15.014 1.00 92.06 81 LEU A O 1
ATOM 644 N N . LYS A 1 82 ? 14.494 2.305 -16.923 1.00 91.12 82 LYS A N 1
ATOM 645 C CA . LYS A 1 82 ? 15.623 3.002 -16.307 1.00 91.12 82 LYS A CA 1
ATOM 646 C C . LYS A 1 82 ? 15.147 4.029 -15.278 1.00 91.12 82 LYS A C 1
ATOM 648 O O . LYS A 1 82 ? 15.718 4.097 -14.192 1.00 91.12 82 LYS A O 1
ATOM 653 N N . ALA A 1 83 ? 14.102 4.796 -15.589 1.00 90.69 83 ALA A N 1
ATOM 654 C CA . ALA A 1 83 ? 13.514 5.748 -14.648 1.00 90.69 83 ALA A CA 1
ATOM 655 C C . ALA A 1 83 ? 12.877 5.042 -13.436 1.00 90.69 83 ALA A C 1
ATOM 657 O O . ALA A 1 83 ? 13.079 5.463 -12.295 1.00 90.69 83 ALA A O 1
ATOM 658 N N . LEU A 1 84 ? 12.163 3.937 -13.665 1.00 90.50 84 LEU A N 1
ATOM 659 C CA . LEU A 1 84 ? 11.515 3.160 -12.608 1.00 90.50 84 LEU A CA 1
ATOM 660 C C . LEU A 1 84 ? 12.522 2.474 -11.671 1.00 90.50 84 LEU A C 1
ATOM 662 O O . LEU A 1 84 ? 12.315 2.468 -10.460 1.00 90.50 84 LEU A O 1
ATOM 666 N N . GLU A 1 85 ? 13.633 1.938 -12.186 1.00 87.25 85 GLU A N 1
ATOM 667 C CA . GLU A 1 85 ? 14.684 1.342 -11.344 1.00 87.25 85 GLU A CA 1
ATOM 668 C C . GLU A 1 85 ? 15.415 2.404 -10.498 1.00 87.25 85 GLU A C 1
ATOM 670 O O . GLU A 1 85 ? 15.786 2.114 -9.362 1.00 87.25 85 GLU A O 1
ATOM 675 N N . ILE A 1 86 ? 15.561 3.645 -10.989 1.00 88.75 86 ILE A N 1
ATOM 676 C CA . ILE A 1 86 ? 16.062 4.770 -10.175 1.00 88.75 86 ILE A CA 1
ATOM 677 C C . ILE A 1 86 ? 15.076 5.079 -9.044 1.00 88.75 86 ILE A C 1
ATOM 679 O O . ILE A 1 86 ? 15.481 5.167 -7.888 1.00 88.75 86 ILE A O 1
ATOM 683 N N . LYS A 1 87 ? 13.780 5.181 -9.364 1.00 85.00 87 LYS A N 1
ATOM 684 C CA . LYS A 1 87 ? 12.716 5.453 -8.386 1.00 85.00 87 LYS A CA 1
ATOM 685 C C . LYS A 1 87 ? 12.563 4.346 -7.336 1.00 85.00 87 LYS A C 1
ATOM 687 O O . LYS A 1 87 ? 12.183 4.601 -6.204 1.00 85.00 87 LYS A O 1
ATOM 692 N N . LYS A 1 88 ? 12.862 3.100 -7.693 1.00 84.12 88 LYS A N 1
ATOM 693 C CA . LYS A 1 88 ? 12.870 1.962 -6.764 1.00 84.12 88 LYS A CA 1
ATOM 694 C C . LYS A 1 88 ? 14.041 2.004 -5.772 1.00 84.12 88 LYS A C 1
ATOM 696 O O . LYS A 1 88 ? 13.967 1.351 -4.733 1.00 84.12 88 LYS A O 1
ATOM 701 N N . ALA A 1 89 ? 15.134 2.679 -6.129 1.00 77.00 89 ALA A N 1
ATOM 702 C CA . ALA A 1 89 ? 16.356 2.764 -5.331 1.00 77.00 89 ALA A CA 1
ATOM 703 C C . ALA A 1 89 ? 16.427 4.014 -4.435 1.00 77.00 89 ALA A C 1
ATOM 705 O O . ALA A 1 89 ? 17.307 4.072 -3.574 1.00 77.00 89 ALA A O 1
ATOM 706 N N . SER A 1 90 ? 15.546 4.995 -4.657 1.00 68.69 90 SER A N 1
ATOM 707 C CA . SER A 1 90 ? 15.347 6.176 -3.805 1.00 68.69 90 SER A CA 1
ATOM 708 C C . SER A 1 90 ? 14.431 5.872 -2.630 1.00 68.69 90 SER A C 1
ATOM 710 O O . SER A 1 90 ? 14.763 6.324 -1.515 1.00 68.69 90 SER A O 1
#

pLDDT: mean 92.52, std 5.48, range [65.81, 98.0]